Protein AF-A0A7X9JPJ9-F1 (afdb_monomer_lite)

pLDDT: mean 95.07, std 4.02, range [80.94, 98.69]

Foldseek 3Di:
DDADPVVRDDDDAPPVVDHDPVVVVVVVVVVCCAVVVDDDPPPPYDDDD

Structure (mmCIF, N/CA/C/O backbone):
data_AF-A0A7X9JPJ9-F1
#
_entry.id   AF-A0A7X9JPJ9-F1
#
loop_
_atom_site.group_PDB
_atom_site.id
_atom_site.type_symbol
_atom_site.label_atom_id
_atom_site.label_alt_id
_atom_site.label_comp_id
_atom_site.label_asym_id
_atom_site.label_entity_id
_atom_site.label_seq_id
_atom_site.pdbx_PDB_ins_code
_atom_site.Cartn_x
_atom_site.Cartn_y
_atom_site.Cartn_z
_atom_site.occupancy
_atom_site.B_iso_or_equiv
_atom_site.auth_seq_id
_atom_site.auth_comp_id
_atom_site.auth_asym_id
_atom_site.auth_atom_id
_atom_site.pdbx_PDB_model_num
ATOM 1 N N . THR A 1 1 ? -14.236 -5.957 11.735 1.00 86.19 1 THR A N 1
ATOM 2 C CA . THR A 1 1 ? -14.239 -5.641 13.174 1.00 86.19 1 THR A CA 1
ATOM 3 C C . THR A 1 1 ? -13.184 -6.463 13.871 1.00 86.19 1 THR A C 1
ATOM 5 O O . THR A 1 1 ? -12.981 -7.597 13.466 1.00 86.19 1 THR A O 1
ATOM 8 N N . ILE A 1 2 ? -12.545 -5.916 14.901 1.00 91.81 2 ILE A N 1
ATOM 9 C CA . ILE A 1 2 ? -11.761 -6.685 15.875 1.00 91.81 2 ILE A CA 1
ATOM 10 C C . ILE A 1 2 ? -12.526 -6.657 17.202 1.00 91.81 2 ILE A C 1
ATOM 12 O O . ILE A 1 2 ? -12.975 -5.587 17.611 1.00 91.81 2 ILE A O 1
ATOM 16 N N . LEU A 1 3 ? -12.700 -7.813 17.842 1.00 95.81 3 LEU A N 1
ATOM 17 C CA . LEU A 1 3 ? -13.337 -7.937 19.153 1.00 95.81 3 LEU A CA 1
ATOM 18 C C .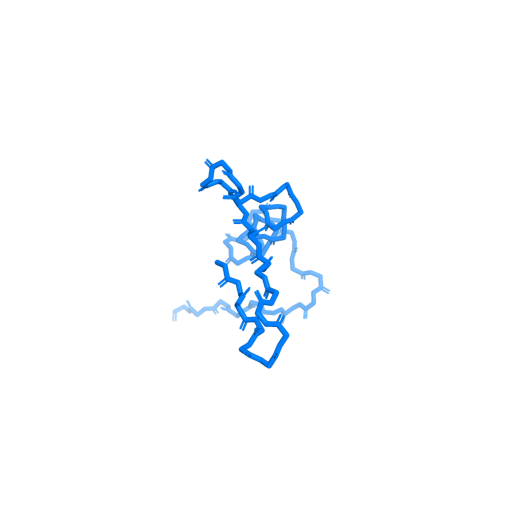 LEU A 1 3 ? -12.279 -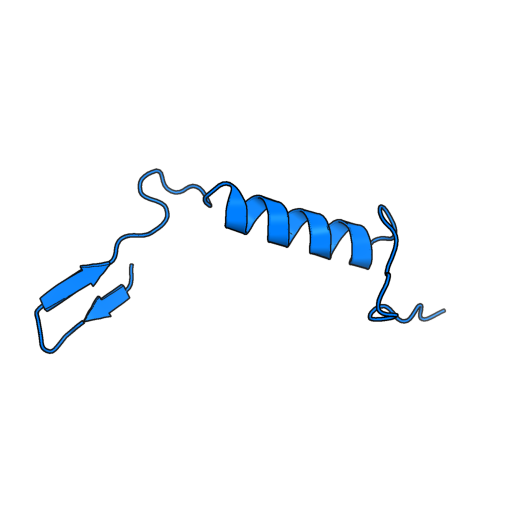8.306 20.191 1.00 95.81 3 LEU A C 1
ATOM 20 O O . LEU A 1 3 ? -11.601 -9.320 20.045 1.00 95.81 3 LEU A O 1
ATOM 24 N N . ASP A 1 4 ? -12.168 -7.492 21.233 1.00 96.38 4 ASP A N 1
ATOM 25 C CA . ASP A 1 4 ? -11.475 -7.859 22.462 1.00 96.38 4 ASP A CA 1
ATOM 26 C C . ASP A 1 4 ? -12.449 -8.653 23.343 1.00 96.38 4 ASP A C 1
ATOM 28 O O . ASP A 1 4 ? -13.452 -8.116 23.815 1.00 96.38 4 ASP A O 1
ATOM 32 N N . ILE A 1 5 ? -12.185 -9.951 23.501 1.00 96.25 5 ILE A N 1
ATOM 33 C CA . ILE A 1 5 ? -13.082 -10.891 24.187 1.00 96.25 5 ILE A CA 1
ATOM 34 C C . ILE A 1 5 ? -13.049 -10.683 25.709 1.00 96.25 5 ILE A C 1
ATOM 36 O O . ILE A 1 5 ? -14.062 -10.908 26.366 1.00 96.25 5 ILE A O 1
ATOM 40 N N . GLU A 1 6 ? -11.926 -10.226 26.273 1.00 96.69 6 GLU A N 1
ATOM 41 C CA . GLU A 1 6 ? -11.784 -10.017 27.720 1.00 96.69 6 GLU A CA 1
ATOM 42 C C . GLU A 1 6 ? -12.562 -8.785 28.182 1.00 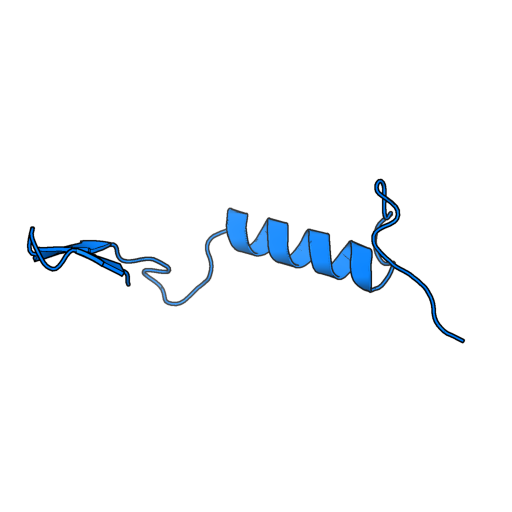96.69 6 GLU A C 1
ATOM 44 O O . GLU A 1 6 ? -13.252 -8.820 29.200 1.00 96.69 6 GLU A O 1
ATOM 49 N N . THR A 1 7 ? -12.475 -7.692 27.420 1.00 96.62 7 THR A N 1
ATOM 50 C CA . THR A 1 7 ? -13.145 -6.427 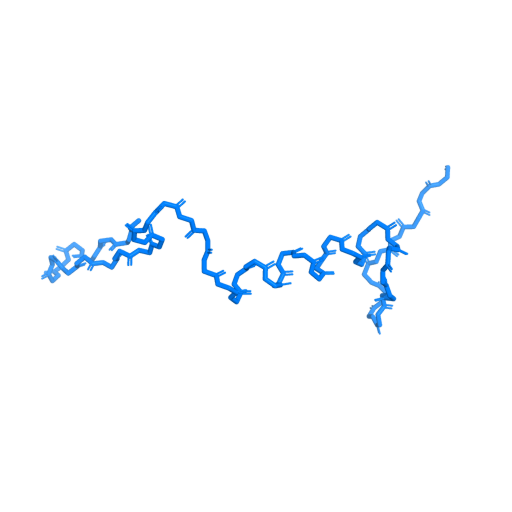27.764 1.00 96.62 7 THR A CA 1
ATOM 51 C C . THR A 1 7 ? -14.515 -6.261 27.105 1.00 96.62 7 THR A C 1
ATOM 53 O O . THR A 1 7 ? -15.259 -5.341 27.447 1.00 96.62 7 THR A O 1
ATOM 56 N N . GLY A 1 8 ? -14.851 -7.111 26.130 1.00 96.12 8 GLY A N 1
ATOM 57 C CA . GLY A 1 8 ? -16.031 -6.969 25.273 1.00 96.12 8 GLY A CA 1
ATOM 58 C C . GLY A 1 8 ? -15.944 -5.791 24.294 1.00 96.12 8 GLY A C 1
ATOM 59 O O . GLY A 1 8 ? -16.942 -5.432 23.664 1.00 96.12 8 GLY A O 1
ATOM 60 N N . LYS A 1 9 ? -14.777 -5.145 24.169 1.00 96.75 9 LYS A N 1
ATOM 61 C CA . LYS A 1 9 ? -14.615 -3.938 23.357 1.00 96.75 9 LYS A CA 1
ATOM 62 C C . LYS A 1 9 ? -14.538 -4.275 21.873 1.00 96.75 9 LYS A C 1
ATOM 64 O O . LYS A 1 9 ? -13.676 -5.024 21.416 1.00 96.75 9 LYS A O 1
ATOM 69 N N . GLU A 1 10 ? -15.411 -3.642 21.099 1.00 95.19 10 GLU A N 1
ATOM 70 C CA . GLU A 1 10 ? -15.478 -3.811 19.653 1.00 95.19 10 GLU A CA 1
ATOM 71 C C . GLU A 1 10 ? -14.790 -2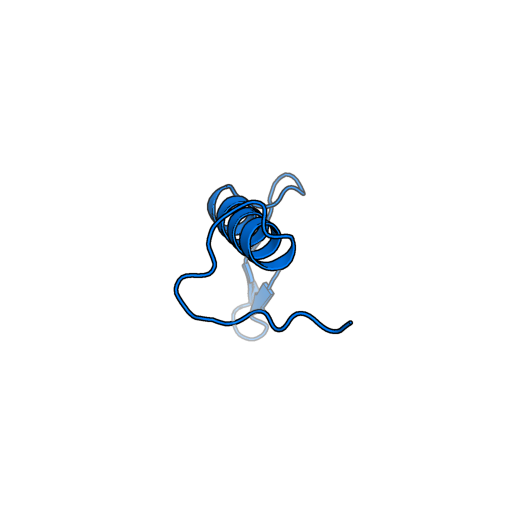.649 18.916 1.00 95.19 10 GLU A C 1
ATOM 73 O O . GLU A 1 10 ? -15.125 -1.476 19.095 1.00 95.19 10 GLU A O 1
ATOM 78 N N . TYR A 1 11 ? -13.862 -2.976 18.021 1.00 91.56 11 TYR A N 1
ATOM 79 C CA . TYR A 1 11 ? -13.202 -2.038 17.121 1.00 91.56 11 TYR A CA 1
ATOM 80 C C . TYR A 1 11 ? -13.750 -2.223 15.703 1.00 91.56 11 TYR A C 1
ATOM 82 O O . TYR A 1 11 ? -13.419 -3.180 14.992 1.00 91.56 11 TYR A O 1
ATOM 90 N N . LYS A 1 12 ? -14.624 -1.303 15.284 1.00 89.81 12 LYS A N 1
ATOM 91 C CA . LYS A 1 12 ? -15.209 -1.281 13.936 1.00 89.81 12 LYS A CA 1
ATOM 92 C C . LYS A 1 12 ? -14.342 -0.455 12.988 1.00 89.81 12 LYS A C 1
ATOM 94 O O . LYS A 1 12 ? -14.118 0.733 13.214 1.00 89.81 12 LYS A O 1
ATOM 99 N N . PHE A 1 13 ? -13.919 -1.084 11.899 1.00 88.44 13 PHE A N 1
ATOM 100 C CA . PHE A 1 13 ? -13.202 -0.463 10.782 1.00 88.44 13 PHE A CA 1
ATOM 101 C C . PHE A 1 13 ? -14.126 -0.440 9.567 1.00 88.44 13 PHE A C 1
ATOM 103 O O . PHE A 1 13 ? -15.045 -1.257 9.507 1.00 88.44 13 PHE A O 1
ATOM 110 N N . CYS A 1 14 ? -13.889 0.474 8.622 1.00 88.62 14 CYS A N 1
ATOM 111 C CA . CYS A 1 14 ? -14.718 0.618 7.419 1.00 88.62 14 CYS A CA 1
ATOM 112 C C . CYS A 1 14 ? -16.212 0.758 7.775 1.00 88.62 14 CYS A C 1
ATOM 114 O O . CYS A 1 14 ? -17.030 -0.080 7.405 1.00 88.62 14 CYS A O 1
ATOM 116 N N . LYS A 1 15 ? -16.571 1.786 8.561 1.00 85.62 15 LYS A N 1
ATOM 117 C CA . LYS A 1 15 ? -17.944 1.979 9.082 1.00 85.62 15 LYS A CA 1
ATOM 118 C C . LYS A 1 15 ? -19.010 2.060 7.980 1.00 85.62 15 LYS A C 1
ATOM 120 O O . LYS A 1 15 ? -20.164 1.743 8.233 1.00 85.62 15 LYS A O 1
ATOM 125 N N . ASP A 1 16 ? -18.616 2.485 6.788 1.00 89.88 16 ASP A N 1
ATOM 126 C CA . ASP A 1 16 ? -19.421 2.604 5.570 1.00 89.88 16 ASP A CA 1
ATOM 127 C C . ASP A 1 16 ? -19.193 1.441 4.581 1.00 89.88 16 ASP A C 1
ATOM 129 O O . ASP A 1 16 ? -19.615 1.508 3.428 1.00 89.88 16 ASP A O 1
ATOM 133 N N . GLY A 1 17 ? -18.488 0.389 5.009 1.00 89.31 17 GLY A N 1
ATOM 134 C CA . GLY A 1 17 ? -18.075 -0.728 4.162 1.00 89.31 17 GLY A CA 1
ATOM 135 C C . GLY A 1 17 ? -16.926 -0.403 3.206 1.00 89.31 17 GLY A C 1
ATOM 136 O O . GLY A 1 17 ? -16.532 -1.274 2.432 1.00 89.31 17 GLY A O 1
ATOM 137 N N . LYS A 1 18 ? -16.362 0.813 3.247 1.00 92.31 18 LYS A N 1
ATOM 138 C CA . LYS A 1 18 ? -15.283 1.240 2.350 1.00 92.31 18 LYS A CA 1
ATOM 139 C C . LYS A 1 18 ? -13.950 1.354 3.094 1.00 92.31 18 LYS A C 1
ATOM 141 O O . LYS A 1 18 ? -13.921 1.723 4.271 1.00 92.31 18 LYS A O 1
ATOM 146 N N . PRO A 1 19 ? -12.822 1.047 2.428 1.00 92.31 19 PRO A N 1
ATOM 147 C CA . PRO A 1 19 ? -11.507 1.291 2.999 1.00 92.31 19 PRO A CA 1
ATOM 148 C C . PRO A 1 19 ? -11.287 2.791 3.209 1.00 92.31 19 PRO A C 1
ATOM 150 O O . PRO A 1 19 ? -11.650 3.624 2.377 1.00 92.31 19 PRO A O 1
ATOM 153 N N . GLY A 1 20 ? -10.662 3.133 4.334 1.00 94.12 20 GLY A N 1
ATOM 154 C CA . GLY A 1 20 ? -10.303 4.513 4.638 1.00 94.12 20 GLY A CA 1
ATOM 155 C C . GLY A 1 20 ? -9.238 5.066 3.678 1.00 94.12 20 GLY A C 1
ATOM 156 O O . GLY A 1 20 ? -8.504 4.303 3.046 1.00 94.12 20 GLY A O 1
ATOM 157 N N . PRO A 1 21 ? -9.086 6.399 3.606 1.00 95.50 21 PRO A N 1
ATOM 158 C CA . PRO A 1 21 ? -8.216 7.054 2.627 1.00 95.50 21 PRO A CA 1
ATOM 159 C C . PRO A 1 21 ? -6.741 6.642 2.741 1.00 95.50 21 PRO A C 1
ATOM 161 O O . PRO A 1 21 ? -6.060 6.526 1.727 1.00 95.50 21 PRO A O 1
ATOM 164 N N . ILE A 1 22 ? -6.247 6.379 3.956 1.00 95.62 22 ILE A N 1
ATOM 165 C CA . ILE A 1 22 ? -4.851 5.972 4.174 1.00 95.62 22 ILE A CA 1
ATOM 166 C C . ILE A 1 22 ? -4.590 4.564 3.636 1.00 95.62 22 ILE A C 1
ATOM 168 O O . ILE A 1 22 ? -3.640 4.370 2.882 1.00 95.62 22 ILE A O 1
ATOM 172 N N . SER A 1 23 ? -5.446 3.595 3.969 1.00 95.81 23 SER A N 1
ATOM 173 C CA . SER A 1 23 ? -5.330 2.225 3.457 1.00 95.81 23 SER A CA 1
ATOM 174 C C . SER A 1 23 ? -5.426 2.194 1.933 1.00 95.81 23 SER A C 1
ATOM 176 O O . SER A 1 23 ? -4.625 1.529 1.284 1.00 95.81 23 SER A O 1
ATOM 178 N N . THR A 1 24 ? -6.347 2.974 1.361 1.00 97.25 24 THR A N 1
ATOM 179 C CA . THR A 1 24 ? -6.499 3.107 -0.093 1.00 97.25 24 THR A CA 1
ATOM 180 C C . THR A 1 24 ? -5.247 3.690 -0.745 1.00 97.25 24 THR A C 1
ATOM 182 O O . THR A 1 24 ? -4.788 3.159 -1.752 1.00 97.25 24 THR A O 1
ATOM 185 N N . LYS A 1 25 ? -4.651 4.736 -0.158 1.00 98.12 25 LYS A N 1
ATOM 186 C CA . LYS A 1 25 ? -3.414 5.336 -0.670 1.00 98.12 25 LYS A CA 1
ATOM 187 C C . LYS A 1 25 ? -2.255 4.338 -0.661 1.00 98.12 25 LYS A C 1
ATOM 189 O O . LYS A 1 25 ? -1.576 4.206 -1.669 1.00 98.12 25 LYS A O 1
ATOM 194 N N . LEU A 1 26 ? -2.053 3.621 0.447 1.00 98.12 26 LEU A N 1
ATOM 195 C CA . LEU A 1 26 ? -0.993 2.612 0.556 1.00 98.12 26 LEU A CA 1
ATOM 196 C C . LEU A 1 26 ? -1.165 1.498 -0.482 1.00 98.12 26 LEU A C 1
ATOM 198 O O . LEU A 1 26 ? -0.204 1.140 -1.156 1.00 98.12 26 LEU A O 1
ATOM 202 N N . TYR A 1 27 ? -2.395 1.001 -0.644 1.00 97.88 27 TYR A N 1
ATOM 203 C CA . TYR A 1 27 ? -2.725 -0.011 -1.645 1.00 97.88 27 TYR A CA 1
ATOM 204 C C . TYR A 1 27 ? -2.412 0.468 -3.068 1.00 97.88 27 TYR A C 1
ATOM 206 O O . TYR A 1 27 ? -1.717 -0.218 -3.809 1.00 97.88 27 TYR A O 1
ATOM 214 N N . GLN A 1 28 ? -2.869 1.669 -3.435 1.00 98.56 28 GLN A N 1
ATOM 215 C CA . GLN A 1 28 ? -2.639 2.235 -4.767 1.00 98.56 28 GLN A CA 1
ATOM 216 C C . GLN A 1 28 ? -1.158 2.508 -5.041 1.00 98.56 28 GLN A C 1
ATOM 218 O O . GLN A 1 28 ? -0.688 2.232 -6.138 1.00 98.56 28 GLN A O 1
ATOM 223 N N . THR A 1 29 ? -0.413 3.014 -4.054 1.00 98.38 29 THR A N 1
ATOM 224 C CA . THR A 1 29 ? 1.037 3.207 -4.181 1.00 9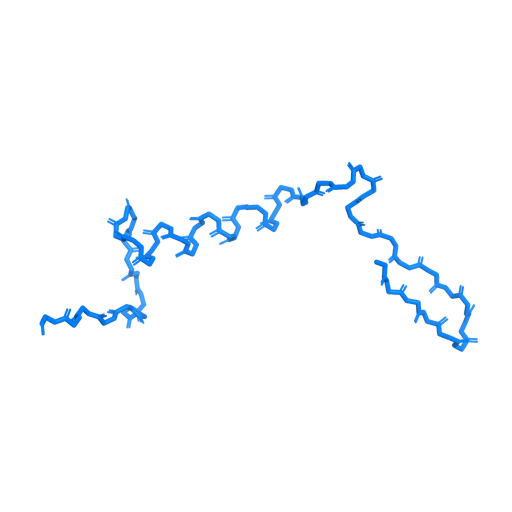8.38 29 THR A CA 1
ATOM 225 C C . THR A 1 29 ? 1.744 1.881 -4.437 1.00 98.38 29 THR A C 1
ATOM 227 O O . THR A 1 29 ? 2.558 1.805 -5.349 1.00 98.38 29 THR A O 1
ATOM 230 N N . LEU A 1 30 ? 1.420 0.831 -3.677 1.00 98.31 30 LEU A N 1
ATOM 231 C CA . LEU A 1 30 ? 2.053 -0.471 -3.866 1.00 98.31 30 LEU A CA 1
ATOM 232 C C . LEU A 1 30 ? 1.732 -1.065 -5.242 1.00 98.31 30 LEU A C 1
ATOM 234 O O . LEU A 1 30 ? 2.644 -1.527 -5.919 1.00 98.31 30 LEU A O 1
ATOM 238 N N . LEU A 1 31 ? 0.470 -0.997 -5.680 1.00 98.50 31 LEU A N 1
ATOM 239 C CA . LEU A 1 31 ? 0.094 -1.442 -7.023 1.00 98.50 31 LEU A CA 1
ATOM 240 C C . LEU A 1 31 ? 0.847 -0.680 -8.111 1.00 98.50 31 LEU A C 1
ATOM 242 O O . LEU A 1 31 ? 1.344 -1.296 -9.046 1.00 98.50 31 LEU A O 1
ATOM 246 N N . GLY A 1 32 ? 0.951 0.645 -7.983 1.00 98.69 32 GLY A N 1
ATOM 247 C CA . GLY A 1 32 ? 1.660 1.452 -8.968 1.00 98.69 32 GLY A CA 1
ATOM 248 C C . GLY A 1 32 ? 3.138 1.070 -9.073 1.00 98.69 32 GLY A C 1
ATOM 249 O O . GLY A 1 32 ? 3.678 1.063 -10.172 1.00 98.69 32 GLY A O 1
ATOM 250 N N . ILE A 1 33 ? 3.779 0.704 -7.957 1.00 98.50 33 ILE A N 1
ATOM 251 C CA . ILE A 1 33 ? 5.146 0.160 -7.965 1.00 98.50 33 ILE A CA 1
ATOM 252 C C . ILE A 1 33 ? 5.167 -1.192 -8.691 1.00 98.50 33 ILE A C 1
ATOM 254 O O . ILE A 1 33 ? 5.978 -1.403 -9.586 1.00 98.50 33 ILE A O 1
ATOM 258 N N . GLN A 1 34 ? 4.251 -2.099 -8.340 1.00 98.19 34 GLN A N 1
ATOM 259 C CA . GLN A 1 34 ? 4.200 -3.465 -8.875 1.00 98.19 34 GLN A CA 1
ATOM 260 C C . GLN A 1 34 ? 3.939 -3.525 -10.384 1.00 98.19 34 GLN A C 1
ATOM 262 O O . GLN A 1 34 ? 4.498 -4.383 -11.062 1.00 98.19 34 GLN A O 1
ATOM 267 N N . PHE A 1 35 ? 3.104 -2.627 -10.909 1.00 97.62 35 PHE A N 1
ATOM 268 C CA . PHE A 1 35 ? 2.791 -2.554 -12.338 1.00 97.62 35 PHE A CA 1
ATOM 269 C C . PHE A 1 35 ? 3.713 -1.615 -13.124 1.00 97.62 35 PHE A C 1
ATOM 271 O O . PHE A 1 35 ? 3.614 -1.553 -14.347 1.00 97.62 35 PHE A O 1
ATOM 278 N N . GLY A 1 36 ? 4.625 -0.909 -12.450 1.00 96.81 36 GLY A N 1
ATOM 279 C CA . GLY A 1 36 ? 5.530 0.047 -13.086 1.00 96.81 36 GLY A CA 1
ATOM 280 C C . GLY A 1 36 ? 4.876 1.379 -13.473 1.00 96.81 36 GLY A C 1
ATOM 281 O O . GLY A 1 36 ? 5.476 2.149 -14.221 1.00 96.81 36 GLY A O 1
ATOM 282 N N . ASP A 1 37 ? 3.680 1.681 -12.957 1.00 98.31 37 ASP A N 1
ATOM 283 C CA . ASP A 1 37 ? 3.018 2.982 -13.133 1.00 98.31 37 ASP A CA 1
ATOM 284 C C . ASP A 1 37 ? 3.748 4.104 -12.369 1.00 98.31 37 ASP A C 1
ATOM 286 O O . ASP A 1 37 ? 3.711 5.268 -12.778 1.00 98.31 37 ASP A O 1
ATOM 290 N N . ILE A 1 38 ? 4.405 3.772 -11.246 1.00 98.06 38 ILE A N 1
ATOM 291 C CA . ILE A 1 38 ? 5.272 4.685 -10.482 1.00 98.06 38 ILE A CA 1
ATOM 292 C C . ILE A 1 38 ? 6.622 4.022 -10.141 1.00 98.06 38 ILE A C 1
ATOM 294 O O . ILE A 1 38 ? 6.707 2.794 -10.134 1.00 98.06 38 ILE A O 1
ATOM 298 N N . PRO A 1 39 ? 7.683 4.804 -9.838 1.00 98.31 39 PRO A N 1
ATOM 299 C CA . PRO A 1 39 ? 9.014 4.256 -9.572 1.00 98.31 39 PRO A CA 1
ATOM 300 C C . PRO A 1 39 ? 9.056 3.315 -8.366 1.00 98.31 39 PRO A C 1
ATOM 302 O O . PRO A 1 39 ? 8.399 3.575 -7.360 1.00 98.31 39 PRO A O 1
ATOM 305 N N . ASP A 1 40 ? 9.914 2.298 -8.445 1.00 98.12 40 ASP A N 1
ATOM 306 C CA . ASP A 1 40 ? 10.292 1.421 -7.336 1.00 98.12 40 ASP A CA 1
ATOM 307 C C . ASP A 1 40 ? 11.587 1.932 -6.666 1.00 98.12 40 ASP A C 1
ATOM 309 O O . ASP A 1 40 ? 12.687 1.591 -7.104 1.00 98.12 40 ASP A O 1
ATOM 313 N N . PRO A 1 41 ? 11.514 2.780 -5.621 1.00 98.06 41 PRO A N 1
ATOM 314 C CA . PRO A 1 41 ? 12.706 3.358 -4.996 1.00 98.06 41 PRO A CA 1
ATOM 315 C C . PRO A 1 41 ? 13.525 2.348 -4.181 1.00 98.06 41 PRO A C 1
ATOM 317 O O . PRO A 1 41 ? 14.601 2.694 -3.690 1.00 98.06 41 PRO A O 1
ATOM 320 N N . HIS A 1 42 ? 13.011 1.135 -3.980 1.00 97.81 42 HIS A N 1
ATOM 321 C CA . HIS A 1 42 ? 13.599 0.142 -3.089 1.00 97.81 42 HIS A CA 1
ATOM 322 C C . HIS A 1 42 ? 13.980 -1.160 -3.800 1.00 97.81 42 HIS A C 1
ATOM 324 O O . HIS A 1 42 ? 14.475 -2.068 -3.132 1.00 97.81 42 HIS A O 1
ATOM 330 N N . ASN A 1 43 ? 13.807 -1.235 -5.125 1.00 97.12 43 ASN A N 1
ATOM 331 C CA . ASN A 1 43 ? 14.059 -2.427 -5.938 1.00 97.12 43 ASN A CA 1
ATOM 332 C C . ASN A 1 43 ? 13.347 -3.677 -5.377 1.00 97.12 43 ASN A C 1
ATOM 334 O O . ASN A 1 43 ? 13.961 -4.727 -5.195 1.00 97.12 43 ASN A O 1
ATOM 338 N N . TRP A 1 44 ? 12.063 -3.547 -5.043 1.00 97.75 44 TRP A N 1
ATOM 339 C CA . TRP A 1 44 ? 11.195 -4.646 -4.617 1.00 97.75 44 TRP A CA 1
ATOM 340 C C . TRP A 1 44 ? 10.720 -5.539 -5.767 1.00 97.75 44 TRP A C 1
ATOM 342 O O . TRP A 1 44 ? 10.390 -6.700 -5.526 1.00 97.75 44 TRP A O 1
ATOM 352 N N . VAL A 1 45 ? 10.627 -5.007 -6.985 1.00 97.56 45 VAL A N 1
ATOM 353 C CA . VAL A 1 45 ? 10.059 -5.706 -8.142 1.00 97.56 45 VAL A CA 1
ATOM 354 C C . VAL A 1 45 ? 11.163 -6.331 -8.995 1.00 97.56 45 VAL A C 1
ATOM 356 O O . VAL A 1 45 ? 12.096 -5.658 -9.426 1.00 97.56 45 VAL A O 1
ATOM 359 N N . GLU A 1 46 ? 11.018 -7.622 -9.293 1.00 96.88 46 GLU A N 1
ATOM 360 C CA . GLU A 1 46 ? 11.829 -8.352 -10.270 1.00 96.88 46 GLU A CA 1
ATOM 361 C C . GLU A 1 46 ? 10.989 -8.632 -11.523 1.00 96.88 46 GLU A C 1
ATOM 363 O O . GLU A 1 46 ? 9.867 -9.135 -11.431 1.00 96.88 46 GLU A O 1
ATOM 368 N N . ILE A 1 47 ? 11.527 -8.304 -12.701 1.00 94.31 47 ILE A N 1
ATOM 369 C CA . ILE A 1 47 ? 10.875 -8.577 -13.985 1.00 94.31 47 ILE A CA 1
ATOM 370 C C . ILE A 1 47 ? 11.354 -9.930 -14.504 1.00 94.31 47 ILE A C 1
ATOM 372 O O . ILE A 1 47 ? 12.541 -10.115 -14.769 1.00 94.31 47 ILE A O 1
ATOM 376 N N . ILE A 1 48 ? 10.416 -10.859 -14.669 1.00 93.69 48 ILE A N 1
ATOM 377 C CA . ILE A 1 48 ? 10.670 -12.199 -15.200 1.00 93.69 48 ILE A CA 1
ATOM 378 C C . ILE A 1 48 ? 10.247 -12.210 -16.672 1.00 93.69 48 ILE A C 1
ATOM 380 O O . ILE A 1 48 ? 9.117 -11.832 -16.985 1.00 93.69 48 ILE A O 1
ATOM 384 N N . ASN A 1 49 ? 11.154 -12.635 -17.554 1.00 80.94 49 ASN A N 1
ATOM 385 C CA . ASN A 1 49 ? 10.945 -12.738 -19.003 1.00 80.94 49 ASN A CA 1
ATOM 386 C C . ASN A 1 49 ? 10.762 -14.188 -19.454 1.00 80.94 49 ASN A C 1
ATOM 388 O O . ASN A 1 49 ? 11.400 -15.076 -18.842 1.00 80.94 49 ASN A O 1
#

Radius of gyration: 17.1 Å; chains: 1; bounding box: 34×20×47 Å

Secondary structure (DSSP, 8-state):
-EE-TTT--EE---TTSS--HHHHHHHHHHHHHHHTSS--TT-------

Sequence (49 aa):
TILDIETGKEYKFCKDGKPGPISTKLYQTLLGIQFGDIPDPHNWVEIIN